Protein AF-A0A528C4L9-F1 (afdb_monomer)

Foldseek 3Di:
DDDDPDDPDDDDDDDDDDPVLVVQVDEAQFEEEEELDDPSRVCSVVVYNYVYYYYHNHLVVLQPDQAAGLEYEHDDPDPVSCVPRVVSVVNNYDPNHYYHD

pLDDT: mean 75.8, std 16.6, range [36.12, 91.44]

Secondary structure (DSSP, 8-state):
------------S---SS-HHHHHT--TT-EEEEES--GGGGGGTSSS--SEEEEESSGGGGTT----EEEEEE--S-HHHHHHHHHHHHHHEEEEEEEE-

Nearest PDB structures (foldseek):
  4kri-assembly3_C  TM=7.322E-01  e=9.897E-02  Haemonchus contortus
  4krh-assembly2_B  TM=7.706E-01  e=2.312E-01  Haemonchus contortus
  4kri-assembly1_A  TM=7.775E-01  e=5.058E-01  Haemonchus contortus
  4kri-assembly2_B  TM=7.775E-01  e=9.100E-01  Haemonchus contortus
  8eyz-assembly12_L  TM=6.052E-01  e=6.567E-01  Escherichia coli

Radius of gyration: 15.66 Å; Cα contacts (8 Å, |Δi|>4): 144; chains: 1; bounding box: 53×26×38 Å

Mean predicted aligned error: 10.39 Å

Sequence (101 aa):
MFTRRNRVASTTAGYSGTPLPAKLGFKDGMTAAFIALPAELDDLADAVNFAQFDRLAEWSAISGIRQKYDAVHAFTRQRAEIEDRLAGIEMAVKRDGMVWV

Structure (mmCIF, N/CA/C/O backbone):
data_AF-A0A528C4L9-F1
#
_entry.id   AF-A0A528C4L9-F1
#
loop_
_atom_site.group_PDB
_atom_site.id
_atom_site.type_symbol
_atom_site.label_atom_id
_atom_site.label_alt_id
_atom_site.label_comp_id
_atom_site.label_asym_id
_atom_site.label_entity_id
_atom_site.label_seq_id
_atom_site.pdbx_PDB_ins_code
_atom_site.Cartn_x
_atom_site.Cartn_y
_atom_site.Cartn_z
_atom_site.occupancy
_atom_site.B_iso_or_equiv
_atom_site.auth_seq_id
_atom_site.auth_comp_id
_atom_site.auth_asym_id
_atom_site.auth_atom_id
_atom_site.pdbx_PDB_model_num
ATOM 1 N N . MET A 1 1 ? 37.763 -6.443 -23.901 1.00 42.94 1 MET A N 1
ATOM 2 C CA . MET A 1 1 ? 37.112 -5.121 -24.018 1.00 42.94 1 MET A CA 1
ATOM 3 C C . MET A 1 1 ? 35.703 -5.269 -23.446 1.00 42.94 1 MET A C 1
ATOM 5 O O . MET A 1 1 ? 34.814 -5.713 -24.153 1.00 42.94 1 MET A O 1
ATOM 9 N N . PHE A 1 2 ? 35.530 -5.080 -22.132 1.00 40.69 2 PHE A N 1
ATOM 10 C CA . PHE A 1 2 ? 34.248 -5.316 -21.450 1.00 40.69 2 PHE A CA 1
ATOM 11 C C . PHE A 1 2 ? 33.507 -3.990 -21.274 1.00 40.69 2 PHE A C 1
ATOM 13 O O . PHE A 1 2 ? 33.964 -3.103 -20.554 1.00 40.69 2 PHE A O 1
ATOM 20 N N . THR A 1 3 ? 32.376 -3.849 -21.961 1.00 43.44 3 THR A N 1
ATOM 21 C CA . THR A 1 3 ? 31.526 -2.656 -21.933 1.00 43.44 3 THR A CA 1
ATOM 22 C C . THR A 1 3 ? 30.831 -2.548 -20.578 1.00 43.44 3 THR A C 1
ATOM 24 O O . THR A 1 3 ? 29.910 -3.301 -20.263 1.00 43.44 3 THR A O 1
ATOM 27 N N . ARG A 1 4 ? 31.290 -1.604 -19.753 1.00 42.09 4 ARG A N 1
ATOM 28 C CA . ARG A 1 4 ? 30.677 -1.248 -18.471 1.00 42.09 4 ARG A CA 1
ATOM 29 C C . ARG A 1 4 ? 29.324 -0.591 -18.763 1.00 42.09 4 ARG A C 1
ATOM 31 O O . ARG A 1 4 ? 29.279 0.527 -19.267 1.00 42.09 4 ARG A O 1
ATOM 38 N N . ARG A 1 5 ? 28.219 -1.291 -18.486 1.00 49.47 5 ARG A N 1
ATOM 39 C CA . ARG A 1 5 ? 26.868 -0.710 -18.537 1.00 49.47 5 ARG A CA 1
ATOM 40 C C . ARG A 1 5 ? 26.785 0.404 -17.490 1.00 49.47 5 ARG A C 1
ATOM 42 O O . ARG A 1 5 ? 26.783 0.135 -16.292 1.00 49.47 5 ARG A O 1
ATOM 49 N N . ASN A 1 6 ? 26.774 1.648 -17.956 1.00 44.16 6 ASN A N 1
ATOM 50 C CA . ASN A 1 6 ? 26.569 2.831 -17.134 1.00 44.16 6 ASN A CA 1
ATOM 51 C C . ASN A 1 6 ? 25.085 2.903 -16.748 1.00 44.16 6 ASN A C 1
ATOM 53 O O . ASN A 1 6 ? 24.242 3.200 -17.591 1.00 44.16 6 ASN A O 1
ATOM 57 N N . ARG A 1 7 ? 24.757 2.572 -15.496 1.00 47.34 7 ARG A N 1
ATOM 58 C CA . ARG A 1 7 ? 23.412 2.758 -14.944 1.00 47.34 7 ARG A CA 1
ATOM 59 C C . ARG A 1 7 ? 23.324 4.208 -14.471 1.00 47.34 7 ARG A C 1
ATOM 61 O O . ARG A 1 7 ? 23.942 4.558 -13.470 1.00 47.34 7 ARG A O 1
ATOM 68 N N . VAL A 1 8 ? 22.605 5.048 -15.209 1.00 44.62 8 VAL A N 1
ATOM 69 C CA . VAL A 1 8 ? 22.217 6.379 -14.731 1.00 44.62 8 VAL A CA 1
ATOM 70 C C . VAL A 1 8 ? 21.276 6.193 -13.541 1.00 44.62 8 VAL A C 1
ATOM 72 O O . VAL A 1 8 ? 20.215 5.588 -13.666 1.00 44.62 8 VAL A O 1
ATOM 75 N N . ALA A 1 9 ? 21.729 6.615 -12.361 1.00 45.59 9 ALA A N 1
ATOM 76 C CA . ALA A 1 9 ? 20.939 6.617 -11.141 1.00 45.59 9 ALA A CA 1
ATOM 77 C C . ALA A 1 9 ? 20.113 7.907 -11.107 1.00 45.59 9 ALA A C 1
ATOM 79 O O . ALA A 1 9 ? 20.673 8.995 -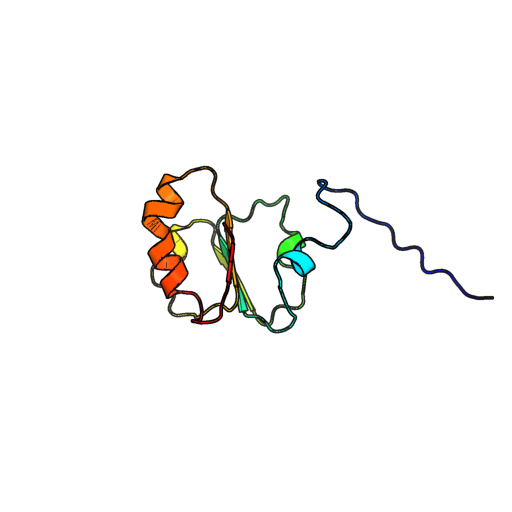10.982 1.00 45.59 9 ALA A O 1
ATOM 80 N N . SER A 1 10 ? 18.796 7.775 -11.247 1.00 44.06 10 SER A N 1
ATOM 81 C CA . SER A 1 10 ? 17.841 8.866 -11.073 1.00 44.06 10 SER A CA 1
ATOM 82 C C . SER A 1 10 ? 17.849 9.312 -9.611 1.00 44.06 10 SER A C 1
ATOM 84 O O . SER A 1 10 ? 17.575 8.532 -8.699 1.00 44.06 10 SER A O 1
ATOM 86 N N . THR A 1 11 ? 18.230 10.562 -9.386 1.00 48.00 11 THR A N 1
ATOM 87 C CA . THR A 1 11 ? 18.289 11.212 -8.078 1.00 48.00 11 THR A CA 1
ATOM 88 C C . THR A 1 11 ? 16.919 11.781 -7.710 1.00 48.00 11 THR A C 1
ATOM 90 O O . THR A 1 11 ? 16.648 12.937 -8.025 1.00 48.00 11 THR A O 1
ATOM 93 N N . THR A 1 12 ? 16.083 11.010 -7.010 1.00 40.00 12 THR A N 1
ATOM 94 C CA . THR A 1 12 ? 14.855 11.534 -6.386 1.00 40.00 12 THR A CA 1
ATOM 95 C C . THR A 1 12 ? 14.702 10.973 -4.972 1.00 40.00 12 THR A C 1
ATOM 97 O O . THR A 1 12 ? 14.695 9.764 -4.782 1.00 40.00 12 THR A O 1
ATOM 100 N N . ALA A 1 13 ? 14.630 11.899 -4.007 1.00 36.12 13 ALA A N 1
ATOM 101 C CA . ALA A 1 13 ? 14.342 11.747 -2.576 1.00 36.12 13 ALA A CA 1
ATOM 102 C C . ALA A 1 13 ? 15.157 10.683 -1.806 1.00 36.12 13 ALA A C 1
ATOM 104 O O . ALA A 1 13 ? 14.944 9.477 -1.883 1.00 36.12 13 ALA A O 1
ATOM 105 N N . GLY A 1 14 ? 16.112 11.152 -1.001 1.00 40.84 14 GLY A N 1
ATOM 106 C CA . GLY A 1 14 ? 17.020 10.292 -0.253 1.00 40.84 14 GLY A CA 1
ATOM 107 C C . GLY A 1 14 ? 16.334 9.432 0.804 1.00 40.84 14 GLY A C 1
ATOM 108 O O . GLY A 1 14 ? 15.870 9.964 1.797 1.00 40.84 14 GLY A O 1
ATOM 109 N N . TYR A 1 15 ? 16.418 8.109 0.657 1.00 42.00 15 TYR A N 1
ATOM 110 C CA . TYR A 1 15 ? 16.594 7.175 1.772 1.00 42.00 15 TYR A CA 1
ATOM 111 C C . TYR A 1 15 ? 17.414 5.958 1.318 1.00 42.00 15 TYR A C 1
ATOM 113 O O . TYR A 1 15 ? 16.893 4.964 0.829 1.00 42.00 15 TYR A O 1
ATOM 121 N N . SER A 1 16 ? 18.730 6.038 1.556 1.00 43.03 16 SER A N 1
ATOM 122 C CA . SER A 1 16 ? 19.661 4.910 1.728 1.00 43.03 16 SER A CA 1
ATOM 123 C C . SER A 1 16 ? 19.642 3.834 0.623 1.00 43.03 16 SER A C 1
ATOM 125 O O . SER A 1 16 ? 18.892 2.879 0.724 1.00 43.03 16 SER A O 1
ATOM 127 N N . GLY A 1 17 ? 20.527 3.959 -0.376 1.00 46.16 17 GLY A N 1
ATOM 128 C CA . GLY A 1 17 ? 21.341 2.912 -1.047 1.00 46.16 17 GLY A CA 1
ATOM 129 C C . GLY A 1 17 ? 20.757 1.582 -1.575 1.00 46.16 17 GLY A C 1
ATOM 130 O O . GLY A 1 17 ? 21.423 0.913 -2.359 1.00 46.16 17 GLY A O 1
ATOM 131 N N . THR A 1 18 ? 19.556 1.176 -1.195 1.00 48.56 18 THR A N 1
ATOM 132 C CA . THR A 1 18 ? 18.825 -0.013 -1.641 1.00 48.56 18 THR A CA 1
ATOM 133 C C . THR A 1 1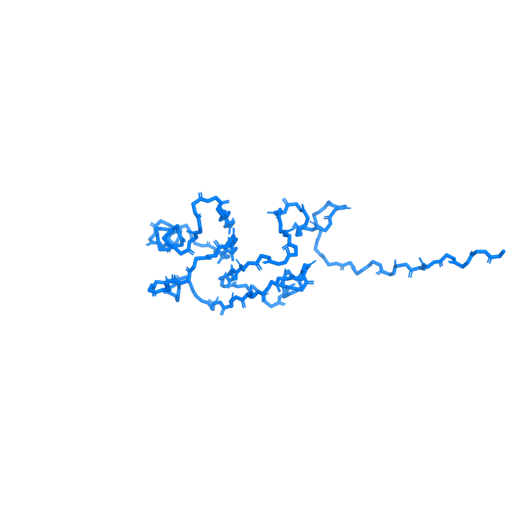8 ? 17.484 0.496 -2.155 1.00 48.56 18 THR A C 1
ATOM 135 O O . THR A 1 18 ? 16.892 1.330 -1.466 1.00 48.56 18 THR A O 1
ATOM 138 N N . PRO A 1 19 ? 16.993 0.048 -3.328 1.00 58.59 19 PRO A N 1
ATOM 139 C CA . PRO A 1 19 ? 15.691 0.481 -3.821 1.00 58.59 19 PRO A CA 1
ATOM 140 C C . PRO A 1 19 ? 14.658 0.276 -2.710 1.00 58.59 19 PRO A C 1
ATOM 142 O O . PRO A 1 19 ? 14.543 -0.835 -2.193 1.00 58.59 19 PRO A O 1
ATOM 145 N N . LEU A 1 20 ? 13.946 1.339 -2.323 1.00 58.03 20 LEU A N 1
ATOM 146 C CA . LEU A 1 20 ? 12.900 1.328 -1.290 1.00 58.03 20 LEU A CA 1
ATOM 147 C C . LEU A 1 20 ? 11.972 0.090 -1.361 1.00 58.03 20 LEU A C 1
ATOM 149 O O . LEU A 1 20 ? 11.716 -0.513 -0.321 1.00 58.03 20 LEU A O 1
ATOM 153 N N . PRO A 1 21 ? 11.576 -0.398 -2.551 1.00 55.72 21 PRO A N 1
ATOM 154 C CA . PRO A 1 21 ? 10.749 -1.600 -2.685 1.00 55.72 21 PRO A CA 1
ATOM 155 C C . PRO A 1 21 ? 11.390 -2.888 -2.162 1.00 55.72 21 PRO A C 1
ATOM 157 O O . PRO A 1 21 ? 10.716 -3.729 -1.570 1.00 55.72 21 PRO A O 1
ATOM 160 N N . ALA A 1 22 ? 12.711 -3.023 -2.317 1.00 55.53 22 ALA A N 1
ATOM 161 C CA . ALA A 1 22 ? 13.461 -4.159 -1.787 1.00 55.53 22 ALA A CA 1
ATOM 162 C C . ALA A 1 22 ? 13.532 -4.130 -0.250 1.00 55.53 22 ALA A C 1
ATOM 164 O O . ALA A 1 22 ? 13.699 -5.173 0.376 1.00 55.53 22 ALA A O 1
ATOM 165 N N . LYS A 1 23 ? 13.380 -2.948 0.366 1.00 63.19 23 LYS A N 1
ATOM 166 C CA . LYS A 1 23 ? 13.294 -2.790 1.827 1.00 63.19 23 LYS A CA 1
ATOM 167 C C . LYS A 1 23 ? 11.889 -3.032 2.362 1.00 63.19 23 LYS A C 1
ATOM 169 O O . LYS A 1 23 ? 11.751 -3.534 3.470 1.00 63.19 23 LYS A O 1
ATOM 174 N N . LEU A 1 24 ? 10.874 -2.701 1.566 1.00 68.69 24 LEU A N 1
ATOM 175 C CA . LEU A 1 24 ? 9.468 -2.956 1.880 1.00 68.69 24 LEU A CA 1
ATOM 176 C C . LEU A 1 24 ? 9.116 -4.449 1.797 1.00 68.69 24 LEU A C 1
ATOM 178 O O . LEU A 1 24 ? 8.068 -4.857 2.283 1.00 68.69 24 LEU A O 1
ATOM 182 N N . GLY A 1 25 ? 9.998 -5.274 1.220 1.00 71.50 25 GLY A N 1
ATOM 183 C CA . GLY A 1 25 ? 9.793 -6.716 1.092 1.00 71.50 25 GLY A CA 1
ATOM 184 C C . GLY A 1 25 ? 8.895 -7.105 -0.082 1.00 71.50 25 GLY A C 1
ATOM 185 O O . GLY A 1 25 ? 8.432 -8.247 -0.126 1.00 71.50 25 GLY A O 1
ATOM 186 N N . PHE A 1 26 ? 8.668 -6.188 -1.031 1.00 81.00 26 PHE A N 1
ATOM 187 C CA . PHE A 1 26 ? 7.919 -6.480 -2.249 1.00 81.00 26 PHE A CA 1
ATOM 188 C C . PHE A 1 26 ? 8.663 -7.504 -3.107 1.00 81.00 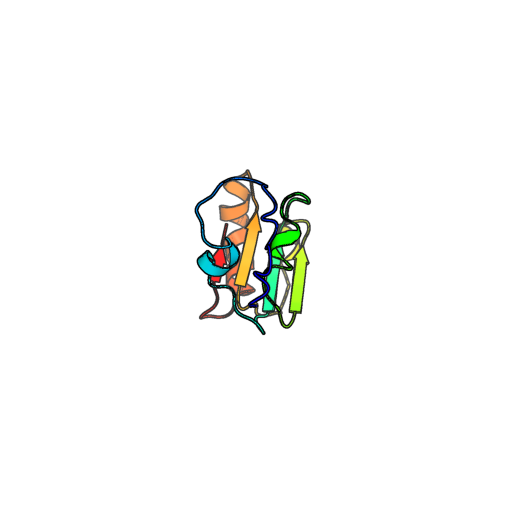26 PHE A C 1
ATOM 190 O O . PHE A 1 26 ? 9.890 -7.474 -3.232 1.00 81.00 26 PHE A O 1
ATOM 197 N N . LYS A 1 27 ? 7.902 -8.428 -3.690 1.00 81.69 27 LYS A N 1
ATOM 198 C CA . LYS A 1 27 ? 8.403 -9.499 -4.550 1.00 81.69 27 LYS A CA 1
ATOM 199 C C . LYS A 1 27 ? 7.596 -9.536 -5.835 1.00 81.69 27 LYS A C 1
ATOM 201 O O . LYS A 1 27 ? 6.412 -9.198 -5.847 1.00 81.69 27 LYS A O 1
ATOM 206 N N . ASP A 1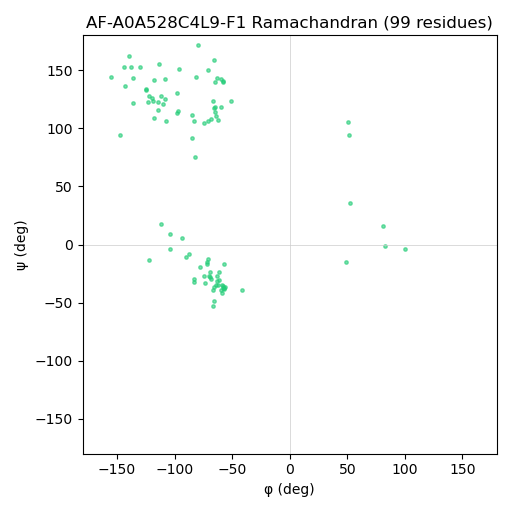 28 ? 8.236 -10.016 -6.890 1.00 82.50 28 ASP A N 1
ATOM 207 C CA . ASP A 1 28 ? 7.559 -10.289 -8.150 1.00 82.50 28 ASP A CA 1
ATOM 208 C C . ASP A 1 28 ? 6.407 -11.284 -7.932 1.00 82.50 28 ASP A C 1
ATOM 210 O O . ASP A 1 28 ? 6.514 -12.231 -7.148 1.00 82.50 28 ASP A O 1
ATOM 214 N N . GLY A 1 29 ? 5.290 -11.055 -8.619 1.00 85.25 29 GLY A N 1
ATOM 215 C CA . GLY A 1 29 ? 4.087 -11.878 -8.536 1.00 85.25 29 GLY A CA 1
ATOM 216 C C . GLY A 1 29 ? 3.160 -11.573 -7.353 1.00 85.25 29 GLY A C 1
ATOM 217 O O . GLY A 1 29 ? 2.110 -12.200 -7.246 1.00 85.25 29 GLY A O 1
ATOM 218 N N . MET A 1 30 ? 3.500 -10.619 -6.480 1.00 89.00 30 MET A N 1
ATOM 219 C CA . MET A 1 30 ? 2.607 -10.191 -5.397 1.00 89.00 30 MET A CA 1
ATOM 220 C C . MET A 1 30 ? 1.403 -9.404 -5.922 1.00 89.00 30 MET A C 1
ATOM 222 O O . MET A 1 30 ? 1.503 -8.698 -6.929 1.00 89.00 30 MET A O 1
ATOM 226 N N . THR A 1 31 ? 0.282 -9.491 -5.205 1.00 91.44 31 THR A N 1
ATOM 227 C CA . THR A 1 31 ? -0.867 -8.603 -5.393 1.00 91.44 31 THR A CA 1
ATOM 228 C C . THR A 1 31 ? -0.816 -7.470 -4.373 1.00 91.44 31 THR A C 1
ATOM 230 O O . THR A 1 31 ? -0.931 -7.727 -3.174 1.00 91.44 31 THR A O 1
ATOM 233 N N . ALA A 1 32 ? -0.640 -6.228 -4.825 1.00 90.56 32 ALA A N 1
ATOM 234 C CA . ALA A 1 32 ? -0.474 -5.070 -3.943 1.00 90.56 32 ALA A CA 1
ATOM 235 C C . ALA A 1 32 ? -1.644 -4.074 -4.017 1.00 90.56 32 ALA A C 1
ATOM 237 O O . ALA A 1 32 ? -2.325 -3.991 -5.033 1.00 90.56 32 ALA A O 1
ATOM 238 N N . ALA A 1 33 ? -1.869 -3.286 -2.966 1.00 91.25 33 ALA A N 1
ATOM 239 C CA . ALA A 1 33 ? -2.730 -2.105 -3.041 1.00 91.25 33 ALA A CA 1
ATOM 240 C C . ALA A 1 33 ? -1.981 -0.862 -2.573 1.00 91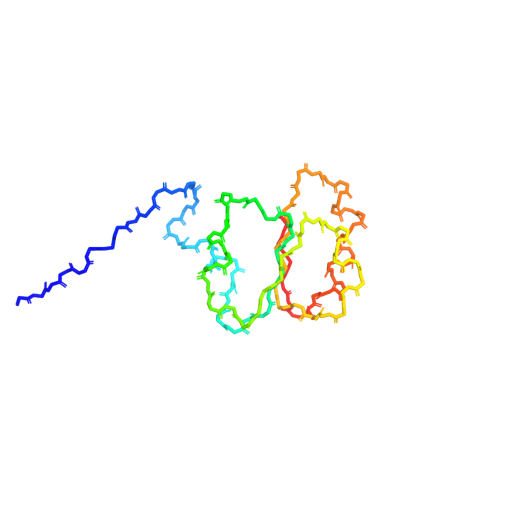.25 33 ALA A C 1
ATOM 242 O O . ALA A 1 33 ? -1.362 -0.869 -1.509 1.00 91.25 33 ALA A O 1
ATOM 243 N N . PHE A 1 34 ? -2.074 0.213 -3.346 1.00 91.00 34 PHE A N 1
ATOM 244 C CA . PHE A 1 34 ? -1.531 1.518 -3.000 1.00 91.00 34 PHE A CA 1
ATOM 245 C C . PHE A 1 34 ? -2.680 2.479 -2.711 1.00 91.00 34 PHE A C 1
ATOM 247 O O . PHE A 1 34 ? -3.528 2.698 -3.575 1.00 91.00 34 PHE A O 1
ATOM 254 N N . ILE A 1 35 ? -2.717 3.047 -1.508 1.00 90.62 35 ILE A N 1
ATOM 255 C CA . ILE A 1 35 ? -3.788 3.951 -1.073 1.00 90.62 35 ILE A CA 1
ATOM 256 C C . ILE A 1 35 ? -3.231 5.361 -0.920 1.00 90.62 35 ILE A C 1
ATOM 258 O O . ILE A 1 35 ? -2.238 5.551 -0.224 1.00 90.62 35 ILE A O 1
ATOM 262 N N . ALA A 1 36 ? -3.882 6.336 -1.552 1.00 88.81 36 ALA A N 1
ATOM 263 C CA . ALA A 1 36 ? -3.491 7.743 -1.573 1.00 88.81 36 ALA A CA 1
ATOM 264 C C . ALA A 1 36 ? -2.025 7.958 -2.005 1.00 88.81 36 ALA A C 1
ATOM 266 O O . ALA A 1 36 ? -1.344 8.845 -1.492 1.00 88.81 36 ALA A O 1
ATOM 267 N N . LEU A 1 37 ? -1.538 7.136 -2.949 1.00 85.44 37 LEU A N 1
ATOM 268 C CA . LEU A 1 37 ? -0.175 7.223 -3.474 1.00 85.44 37 LEU A CA 1
ATOM 269 C C . LEU A 1 37 ? 0.056 8.603 -4.117 1.00 85.44 37 LEU A C 1
ATOM 271 O O . LEU A 1 37 ? -0.630 8.934 -5.089 1.00 85.44 37 LEU A O 1
ATOM 275 N N . PRO A 1 38 ? 1.010 9.404 -3.610 1.00 81.19 38 PRO A N 1
ATOM 276 C CA . PRO A 1 38 ? 1.373 10.669 -4.234 1.00 81.19 38 PRO A CA 1
ATOM 277 C C . PRO A 1 38 ? 1.954 10.435 -5.632 1.00 81.19 38 PRO A C 1
ATOM 279 O O . PRO A 1 38 ? 2.698 9.478 -5.841 1.00 81.19 38 PRO A O 1
ATOM 282 N N . ALA A 1 39 ? 1.659 11.326 -6.580 1.00 79.06 39 ALA A N 1
ATOM 283 C CA . ALA A 1 39 ? 2.151 11.209 -7.955 1.00 79.06 39 ALA A CA 1
ATOM 284 C C . ALA A 1 39 ? 3.689 11.245 -8.039 1.00 79.06 39 ALA A C 1
ATOM 286 O O . ALA A 1 39 ? 4.277 10.708 -8.970 1.00 79.06 39 ALA A O 1
ATOM 287 N N . GLU A 1 40 ? 4.360 11.838 -7.052 1.00 76.50 40 GLU A N 1
ATOM 288 C CA . GLU A 1 40 ? 5.823 11.872 -6.970 1.00 76.50 40 GLU A CA 1
ATOM 289 C C . GLU A 1 40 ? 6.439 10.510 -6.607 1.00 76.50 40 GLU A C 1
ATOM 291 O O . GLU A 1 40 ? 7.647 10.325 -6.745 1.00 76.50 40 GLU A O 1
ATOM 296 N N . LEU A 1 41 ? 5.625 9.571 -6.119 1.00 76.19 41 LEU A N 1
ATOM 297 C CA . LEU A 1 41 ? 6.021 8.225 -5.702 1.00 76.19 41 LEU A CA 1
ATOM 298 C C . LEU A 1 41 ? 5.460 7.143 -6.629 1.00 76.19 41 LEU A C 1
ATOM 300 O O . LEU A 1 41 ? 5.435 5.969 -6.264 1.00 76.19 41 LEU A O 1
ATOM 304 N N . ASP A 1 42 ? 5.027 7.530 -7.827 1.00 79.19 42 ASP A N 1
ATOM 305 C CA . ASP A 1 42 ? 4.416 6.631 -8.803 1.00 79.19 42 ASP A CA 1
ATOM 306 C C . ASP A 1 42 ? 5.315 5.427 -9.152 1.00 79.19 42 ASP A C 1
ATOM 308 O O . ASP A 1 42 ? 4.863 4.281 -9.218 1.00 79.19 42 ASP A O 1
ATOM 312 N N . ASP A 1 43 ? 6.626 5.676 -9.204 1.00 77.50 43 ASP A N 1
ATOM 313 C CA . ASP A 1 43 ? 7.678 4.684 -9.443 1.00 77.50 43 ASP A CA 1
ATOM 314 C C . ASP A 1 43 ? 7.682 3.516 -8.427 1.00 77.50 43 ASP A C 1
ATOM 316 O O . ASP A 1 43 ? 8.295 2.477 -8.686 1.00 77.50 43 ASP A O 1
ATOM 320 N N . LEU A 1 44 ? 7.014 3.634 -7.265 1.00 74.94 44 LEU A N 1
ATOM 321 C CA . LEU A 1 44 ? 6.863 2.511 -6.325 1.00 74.94 44 LEU A CA 1
ATOM 322 C C . LEU A 1 44 ? 5.971 1.393 -6.867 1.00 74.94 44 LEU A C 1
ATOM 324 O O . LEU A 1 44 ? 6.160 0.240 -6.480 1.00 74.94 44 LEU A O 1
ATOM 328 N N . ALA A 1 45 ? 4.997 1.707 -7.715 1.00 77.19 45 ALA A N 1
ATOM 329 C CA . ALA A 1 45 ? 4.152 0.682 -8.318 1.00 77.19 45 ALA A CA 1
ATOM 330 C C . ALA A 1 45 ? 4.902 -0.098 -9.410 1.00 77.19 45 ALA A C 1
ATOM 332 O O . ALA A 1 45 ? 4.625 -1.274 -9.611 1.00 77.19 45 ALA A O 1
ATOM 333 N N . ASP A 1 46 ? 5.899 0.526 -10.041 1.00 75.25 46 ASP A N 1
ATOM 334 C CA . ASP A 1 46 ? 6.749 -0.085 -11.076 1.00 75.25 46 ASP A CA 1
ATOM 335 C C . ASP A 1 46 ? 8.045 -0.689 -10.510 1.00 75.25 46 ASP A C 1
ATOM 337 O O . ASP A 1 46 ? 8.934 -1.157 -11.223 1.00 75.25 46 ASP A O 1
ATOM 341 N N . ALA A 1 47 ? 8.153 -0.684 -9.188 1.00 74.00 47 ALA A N 1
ATOM 342 C CA . ALA A 1 47 ? 9.287 -1.166 -8.431 1.00 74.00 47 ALA A CA 1
ATOM 343 C C . ALA A 1 47 ? 9.661 -2.636 -8.653 1.00 74.00 47 ALA A C 1
ATOM 345 O O . ALA A 1 47 ? 10.841 -2.998 -8.632 1.00 74.00 47 ALA A O 1
ATOM 346 N N . VAL A 1 48 ? 8.636 -3.480 -8.730 1.00 80.19 48 VAL A N 1
ATOM 347 C CA . VAL A 1 48 ? 8.711 -4.933 -8.872 1.00 80.19 48 VAL A CA 1
ATOM 348 C C . VAL A 1 48 ? 7.634 -5.360 -9.856 1.00 80.19 48 VAL A C 1
ATOM 350 O O . VAL A 1 48 ? 6.677 -4.625 -10.103 1.00 80.19 48 VAL A O 1
ATOM 353 N N . ASN A 1 49 ? 7.755 -6.563 -10.402 1.00 81.44 49 ASN A N 1
ATOM 354 C CA . ASN A 1 49 ? 6.758 -7.079 -11.326 1.00 81.44 49 ASN A CA 1
ATOM 355 C C . ASN A 1 49 ? 5.571 -7.665 -10.548 1.00 81.44 49 ASN A C 1
ATOM 357 O O . ASN A 1 49 ? 5.465 -8.884 -10.385 1.00 81.44 49 ASN A O 1
ATOM 361 N N . PHE A 1 50 ? 4.712 -6.804 -10.000 1.00 84.50 50 PHE A N 1
ATOM 362 C CA . PHE A 1 50 ? 3.485 -7.232 -9.327 1.00 84.50 50 PHE A CA 1
ATOM 363 C C . PHE A 1 50 ? 2.605 -8.042 -10.287 1.00 84.50 50 PHE A C 1
ATOM 365 O O . PHE A 1 50 ? 2.452 -7.686 -11.453 1.00 84.50 50 PHE A O 1
ATOM 372 N N . ALA A 1 51 ? 1.983 -9.116 -9.793 1.00 87.12 51 ALA A N 1
ATOM 373 C CA . ALA A 1 51 ? 0.991 -9.845 -10.591 1.00 87.12 51 ALA A CA 1
ATOM 374 C C . ALA A 1 51 ? -0.247 -8.978 -10.850 1.00 87.12 51 ALA A C 1
ATOM 376 O O . ALA A 1 51 ? -0.855 -9.042 -11.915 1.00 87.12 51 ALA A O 1
ATOM 377 N N . GLN A 1 52 ? -0.612 -8.178 -9.850 1.00 88.00 52 GLN A N 1
ATOM 378 C CA . GLN A 1 52 ? -1.677 -7.191 -9.916 1.00 88.00 52 GLN A CA 1
ATOM 379 C C . GLN A 1 52 ? -1.391 -6.120 -8.868 1.00 88.00 52 GLN A C 1
ATOM 381 O O . GLN A 1 52 ? -0.921 -6.431 -7.773 1.00 88.00 52 GLN A O 1
ATOM 386 N N . PHE A 1 53 ? -1.709 -4.867 -9.164 1.00 88.81 53 PHE A N 1
ATOM 387 C CA . PHE A 1 53 ? -1.802 -3.857 -8.126 1.00 88.81 53 PHE A CA 1
ATOM 388 C C . PHE A 1 53 ? -3.035 -2.989 -8.332 1.00 88.81 53 PHE A C 1
ATOM 390 O O . PHE A 1 53 ? -3.381 -2.660 -9.465 1.00 88.81 53 PHE A O 1
ATOM 397 N N . ASP A 1 54 ? -3.659 -2.594 -7.228 1.00 90.06 54 ASP A N 1
ATOM 398 C CA . ASP A 1 54 ? -4.778 -1.660 -7.241 1.00 90.06 54 ASP A CA 1
ATOM 399 C C . ASP A 1 54 ? -4.335 -0.311 -6.679 1.00 90.06 54 ASP A C 1
ATOM 401 O O . ASP A 1 54 ? -3.551 -0.230 -5.729 1.00 90.06 54 ASP A O 1
ATOM 405 N N . ARG A 1 55 ? -4.845 0.766 -7.275 1.00 88.31 55 ARG A N 1
ATOM 406 C CA . ARG A 1 55 ? -4.586 2.135 -6.829 1.00 88.31 55 ARG A CA 1
ATOM 407 C C . ARG A 1 55 ? -5.873 2.756 -6.340 1.00 88.31 55 ARG A C 1
ATOM 409 O O . ARG A 1 55 ? -6.814 2.953 -7.105 1.00 88.31 55 ARG A O 1
ATOM 416 N N . LEU A 1 56 ? -5.891 3.067 -5.059 1.00 89.12 56 LEU A N 1
ATOM 417 C CA . LEU A 1 56 ? -7.016 3.671 -4.377 1.00 89.12 56 LEU A CA 1
ATOM 418 C C . LEU A 1 56 ? -6.648 5.117 -4.072 1.00 89.12 56 LEU A C 1
ATOM 420 O O . LEU A 1 56 ? -5.617 5.380 -3.465 1.00 89.12 56 LEU A O 1
ATOM 424 N N . ALA A 1 57 ? -7.476 6.069 -4.495 1.00 86.25 57 ALA A N 1
ATOM 425 C CA . ALA A 1 57 ? -7.221 7.481 -4.211 1.00 86.25 57 ALA A CA 1
ATOM 426 C C . ALA A 1 57 ? -7.386 7.808 -2.715 1.00 86.25 57 ALA A C 1
ATOM 428 O O . ALA A 1 57 ? -6.727 8.706 -2.203 1.00 86.25 57 ALA A O 1
ATOM 429 N N . GLU A 1 58 ? -8.237 7.056 -2.012 1.00 85.62 58 GLU A N 1
ATOM 430 C CA . GLU A 1 58 ? -8.627 7.323 -0.630 1.00 85.62 58 GLU A CA 1
ATOM 431 C C . GLU A 1 58 ? -8.679 6.042 0.210 1.00 85.62 58 GLU A C 1
ATOM 433 O O . GLU A 1 58 ? -8.997 4.961 -0.289 1.00 85.62 58 GLU A O 1
ATOM 438 N N . TRP A 1 59 ? -8.466 6.184 1.520 1.00 86.25 59 TRP A N 1
ATOM 439 C CA . TRP A 1 59 ? -8.576 5.097 2.502 1.00 86.25 59 TRP A CA 1
ATOM 440 C C . TRP A 1 59 ? -9.981 4.513 2.610 1.00 86.25 59 TRP A C 1
ATOM 442 O O . TRP A 1 59 ? -10.150 3.346 2.947 1.00 86.25 59 TRP A O 1
ATOM 452 N N . SER A 1 60 ? -11.006 5.300 2.296 1.00 84.50 60 SER A N 1
ATOM 453 C CA . SER A 1 60 ? -12.396 4.847 2.243 1.00 84.50 60 SER A CA 1
ATOM 454 C C . SER A 1 60 ? -12.615 3.771 1.170 1.00 84.50 60 SER A C 1
ATOM 456 O O . SER A 1 60 ? -13.427 2.870 1.373 1.00 84.50 60 SER A O 1
ATOM 458 N N . ALA A 1 61 ? -11.862 3.817 0.066 1.00 86.00 61 ALA A N 1
ATOM 459 C CA . ALA A 1 61 ? -12.067 2.955 -1.094 1.00 86.00 61 ALA A CA 1
ATOM 460 C C . ALA A 1 61 ? -11.664 1.492 -0.856 1.00 86.00 61 ALA A C 1
ATOM 462 O O . ALA A 1 61 ? -12.107 0.618 -1.597 1.00 86.00 61 ALA A O 1
ATOM 463 N N . ILE A 1 62 ? -10.874 1.201 0.187 1.00 83.19 62 ILE A N 1
ATOM 464 C CA . ILE A 1 62 ? -10.564 -0.189 0.558 1.00 83.19 62 ILE A CA 1
ATOM 465 C C . ILE A 1 62 ? -11.718 -0.861 1.312 1.00 83.19 62 ILE A C 1
ATOM 467 O O . ILE A 1 62 ? -11.817 -2.088 1.353 1.00 83.19 62 ILE A O 1
ATOM 471 N N . SER A 1 63 ? -12.633 -0.065 1.876 1.00 76.31 63 SER A N 1
ATOM 472 C CA . SER A 1 63 ? -13.812 -0.563 2.575 1.00 76.31 63 SER A CA 1
ATOM 473 C C . SER A 1 63 ? -14.730 -1.304 1.601 1.00 76.31 63 SER A C 1
ATOM 475 O O . SER A 1 63 ? -15.357 -0.702 0.734 1.00 76.31 63 SER A O 1
ATOM 477 N N . GLY A 1 64 ? -14.828 -2.626 1.757 1.00 73.00 64 GLY A N 1
ATOM 478 C CA . GLY A 1 64 ? -15.667 -3.486 0.914 1.00 73.00 64 GLY A CA 1
ATOM 479 C C . GLY A 1 64 ? -14.915 -4.235 -0.186 1.00 73.00 64 GLY A C 1
ATOM 480 O O . GLY A 1 64 ? -15.513 -5.091 -0.845 1.00 73.00 64 GLY A O 1
ATOM 481 N N . ILE A 1 65 ? -13.611 -3.998 -0.346 1.00 81.56 65 ILE A N 1
ATOM 482 C CA . ILE A 1 65 ? -12.778 -4.835 -1.204 1.00 81.56 65 ILE A CA 1
ATOM 483 C C . ILE A 1 65 ? -12.686 -6.237 -0.591 1.00 81.56 65 ILE A C 1
ATOM 485 O O . ILE A 1 65 ? -12.287 -6.421 0.556 1.00 81.56 65 ILE A O 1
ATOM 489 N N . ARG A 1 66 ?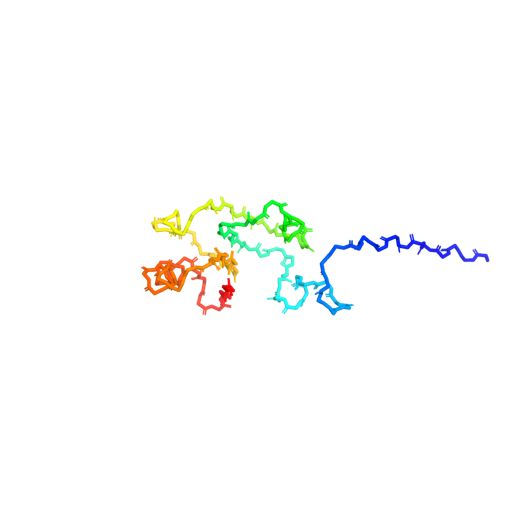 -13.082 -7.248 -1.373 1.00 76.06 66 ARG A N 1
ATOM 490 C CA . ARG A 1 66 ? -12.961 -8.670 -0.997 1.00 76.06 66 ARG A CA 1
ATOM 491 C C . ARG A 1 66 ? -11.644 -9.298 -1.441 1.00 76.06 66 ARG A C 1
ATOM 493 O O . ARG A 1 66 ? -11.348 -10.424 -1.042 1.00 76.06 66 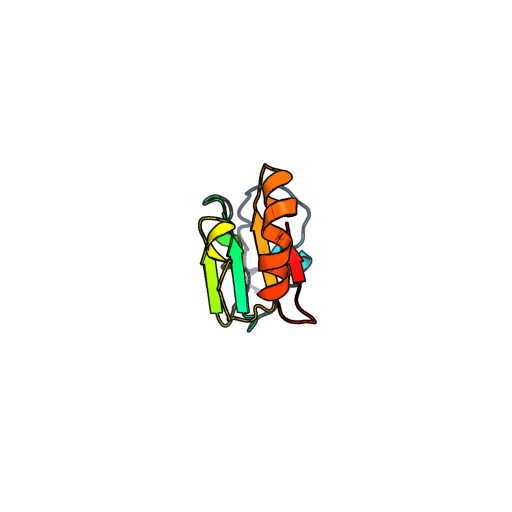ARG A O 1
ATOM 500 N N . GLN A 1 67 ? -10.887 -8.590 -2.277 1.00 82.19 67 GLN A N 1
ATOM 501 C CA . GLN A 1 67 ? -9.552 -8.995 -2.688 1.00 82.19 67 GLN A CA 1
ATOM 502 C C . GLN A 1 67 ? -8.659 -9.122 -1.452 1.00 82.19 67 GLN A C 1
ATOM 504 O O . GLN A 1 67 ? -8.780 -8.350 -0.503 1.00 82.19 67 GLN A O 1
ATOM 509 N N . LYS A 1 68 ? -7.781 -10.125 -1.465 1.00 87.94 68 LYS A N 1
ATOM 510 C CA . LYS A 1 68 ? -6.770 -10.327 -0.430 1.00 87.94 68 LYS A CA 1
ATOM 511 C C . LYS A 1 68 ? -5.405 -9.966 -0.997 1.00 87.94 68 LYS A C 1
ATOM 513 O O . LYS A 1 68 ? -4.878 -10.721 -1.813 1.00 87.94 68 LYS A O 1
ATOM 518 N N . TYR A 1 69 ? -4.867 -8.825 -0.587 1.00 90.94 69 TYR A N 1
ATOM 519 C CA . TYR A 1 69 ? -3.558 -8.339 -1.020 1.00 90.94 69 TYR A CA 1
ATOM 520 C C . TYR A 1 69 ? -2.430 -9.004 -0.224 1.00 90.94 69 TYR A C 1
ATOM 522 O O . TYR A 1 69 ? -2.568 -9.267 0.970 1.00 90.94 69 TYR A O 1
ATOM 530 N N . ASP A 1 70 ? -1.308 -9.270 -0.885 1.00 90.94 70 ASP A N 1
ATOM 531 C CA . ASP A 1 70 ? -0.051 -9.672 -0.245 1.00 90.94 70 ASP A CA 1
ATOM 532 C C . ASP A 1 70 ? 0.609 -8.483 0.462 1.00 90.94 70 ASP A C 1
ATOM 534 O O . ASP A 1 70 ? 1.244 -8.644 1.502 1.00 90.94 70 ASP A O 1
ATOM 538 N N . ALA A 1 71 ? 0.438 -7.281 -0.089 1.00 88.81 71 ALA A N 1
ATOM 539 C CA . ALA A 1 71 ? 0.969 -6.057 0.482 1.00 88.81 71 ALA A CA 1
ATOM 540 C C . ALA A 1 71 ? 0.007 -4.884 0.284 1.00 88.81 71 ALA A C 1
ATOM 542 O O . ALA A 1 71 ? -0.518 -4.684 -0.808 1.00 88.81 71 ALA A O 1
ATOM 543 N N . VAL A 1 72 ? -0.197 -4.071 1.314 1.00 90.06 72 VAL A N 1
ATOM 544 C CA . VAL A 1 72 ? -0.904 -2.793 1.193 1.00 90.06 72 VAL A CA 1
ATOM 545 C C . VAL A 1 72 ? 0.014 -1.683 1.664 1.00 90.06 72 VAL A C 1
ATOM 547 O O . VAL A 1 72 ? 0.561 -1.760 2.760 1.00 90.06 72 VAL A O 1
ATOM 550 N N . HIS A 1 73 ? 0.181 -0.653 0.840 1.00 89.94 73 HIS A N 1
ATOM 551 C CA . HIS A 1 73 ? 0.918 0.546 1.197 1.00 89.94 73 HIS A CA 1
ATOM 552 C C . HIS A 1 73 ? -0.009 1.758 1.146 1.00 89.94 73 HIS A C 1
ATOM 554 O O . HIS A 1 73 ? -0.449 2.175 0.074 1.00 89.94 73 HIS A O 1
ATOM 560 N N . ALA A 1 74 ? -0.346 2.295 2.311 1.00 89.00 74 ALA A N 1
ATOM 561 C CA . ALA A 1 74 ? -1.323 3.354 2.457 1.00 89.00 74 ALA A CA 1
ATOM 562 C C . ALA A 1 74 ? -0.663 4.631 2.968 1.00 89.00 74 ALA A C 1
ATOM 564 O O . ALA A 1 74 ? -0.068 4.634 4.030 1.00 89.00 74 ALA A O 1
ATOM 565 N N . PHE A 1 75 ? -0.783 5.731 2.236 1.00 87.38 75 PHE A N 1
ATOM 566 C CA . PHE A 1 75 ? -0.168 6.999 2.612 1.00 87.38 75 PHE A CA 1
ATOM 567 C C . PHE A 1 75 ? -1.198 7.879 3.314 1.00 87.38 75 PHE A C 1
ATOM 569 O O . PHE A 1 75 ? -2.303 8.084 2.815 1.00 87.38 75 PHE A O 1
ATOM 576 N N . THR A 1 76 ? -0.852 8.432 4.472 1.00 85.25 76 THR A N 1
ATOM 577 C CA . THR A 1 76 ? -1.699 9.414 5.158 1.00 85.25 76 THR A CA 1
ATOM 578 C C . THR A 1 76 ? -0.863 10.484 5.846 1.00 85.25 76 THR A C 1
ATOM 580 O O . THR A 1 76 ? 0.285 10.269 6.227 1.00 85.25 76 THR A O 1
ATOM 583 N N . ARG A 1 77 ? -1.453 11.670 6.007 1.00 83.31 77 ARG A N 1
ATOM 584 C CA . ARG A 1 77 ? -0.915 12.752 6.846 1.00 83.31 77 ARG A CA 1
ATOM 585 C C . ARG A 1 77 ? -1.667 12.884 8.173 1.00 83.31 77 ARG A C 1
ATOM 587 O O . ARG A 1 77 ? -1.291 13.714 8.997 1.00 83.31 77 ARG A O 1
ATOM 594 N N . GLN A 1 78 ? -2.730 12.104 8.376 1.00 83.38 78 GLN A N 1
ATOM 595 C CA . GLN A 1 78 ? -3.650 12.227 9.501 1.00 83.38 78 GLN A CA 1
ATOM 596 C C . GLN A 1 78 ? -3.728 10.916 10.281 1.00 83.38 78 GLN A C 1
ATOM 598 O O . GLN A 1 78 ? -4.135 9.884 9.761 1.00 83.38 78 GLN A O 1
ATOM 603 N N . ARG A 1 79 ? -3.415 10.975 11.578 1.00 82.50 79 ARG A N 1
ATOM 604 C CA . ARG A 1 79 ? -3.522 9.816 12.479 1.00 82.50 79 ARG A CA 1
ATOM 605 C C . ARG A 1 79 ? -4.937 9.227 12.523 1.00 82.50 79 ARG A C 1
ATOM 607 O O . ARG A 1 79 ? -5.068 8.011 12.575 1.00 82.50 79 ARG A O 1
ATOM 614 N N . ALA A 1 80 ? -5.965 10.075 12.474 1.00 83.56 80 ALA A N 1
ATOM 615 C CA . ALA A 1 80 ? -7.361 9.646 12.539 1.00 83.56 80 ALA A CA 1
ATOM 616 C C . ALA A 1 80 ? -7.736 8.679 11.402 1.00 83.56 80 ALA A C 1
ATOM 618 O O . ALA A 1 80 ? -8.474 7.729 11.626 1.00 83.56 80 ALA A O 1
ATOM 619 N N . GLU A 1 81 ? -7.167 8.848 10.201 1.00 82.69 81 GLU A N 1
ATOM 620 C CA . GLU A 1 81 ? -7.427 7.931 9.083 1.00 82.69 81 GLU A CA 1
ATOM 621 C C . GLU A 1 81 ? -6.925 6.515 9.381 1.00 82.69 81 GLU A C 1
ATOM 623 O O . GLU A 1 81 ? -7.581 5.543 9.017 1.00 82.69 81 GLU A O 1
ATOM 628 N N . ILE A 1 82 ? -5.808 6.389 10.101 1.00 84.12 82 ILE A N 1
ATOM 629 C CA . ILE A 1 82 ? -5.285 5.092 10.538 1.00 84.12 82 ILE A CA 1
ATOM 630 C C . ILE A 1 82 ? -6.249 4.470 11.548 1.00 84.12 82 ILE A C 1
ATOM 632 O O . ILE A 1 82 ? -6.687 3.340 11.363 1.00 84.12 82 ILE A O 1
ATOM 636 N N . GLU A 1 83 ? -6.606 5.208 12.597 1.00 85.19 83 GLU A N 1
ATOM 637 C CA . GLU A 1 83 ? -7.466 4.707 13.677 1.00 85.19 83 GLU A CA 1
ATOM 638 C C . GLU A 1 83 ? -8.845 4.269 13.158 1.00 85.19 83 GLU A C 1
ATOM 640 O O . GLU A 1 83 ? -9.346 3.215 13.551 1.00 85.19 83 GLU A O 1
ATOM 645 N N . ASP A 1 84 ? -9.407 5.014 12.206 1.00 84.56 84 ASP A N 1
ATOM 646 C CA . ASP A 1 84 ? -10.741 4.748 11.671 1.00 84.56 84 ASP A CA 1
ATOM 647 C C . ASP A 1 84 ? -10.762 3.673 10.574 1.00 84.56 84 ASP A C 1
ATOM 649 O O . ASP A 1 84 ? -11.785 3.009 10.371 1.00 84.56 84 ASP A O 1
ATOM 653 N N . ARG A 1 85 ? -9.678 3.526 9.798 1.00 84.12 85 ARG A N 1
ATOM 654 C CA . ARG A 1 85 ? -9.700 2.757 8.536 1.00 84.12 85 ARG A CA 1
ATOM 655 C C . ARG A 1 85 ? -8.713 1.597 8.476 1.00 84.12 85 ARG A C 1
ATOM 657 O O . ARG A 1 85 ? -8.887 0.737 7.609 1.00 84.12 85 ARG A O 1
ATOM 664 N N . LEU A 1 86 ? -7.747 1.502 9.393 1.00 84.75 86 LEU A N 1
ATOM 665 C CA . LEU A 1 86 ? -6.765 0.410 9.409 1.00 84.75 86 LEU A CA 1
ATOM 666 C C . LEU A 1 86 ? -7.433 -0.967 9.497 1.00 84.75 86 LEU A C 1
ATOM 668 O O . LEU A 1 86 ? -7.031 -1.876 8.780 1.00 84.75 86 LEU A O 1
ATOM 672 N N . ALA A 1 87 ? -8.518 -1.103 10.264 1.00 86.06 87 ALA A N 1
ATOM 673 C CA . ALA A 1 87 ? -9.272 -2.357 10.345 1.00 86.06 87 ALA A CA 1
ATOM 674 C C . ALA A 1 87 ? -9.792 -2.829 8.969 1.00 86.06 87 ALA A C 1
ATOM 676 O O . ALA A 1 87 ? -9.805 -4.023 8.673 1.00 86.06 87 ALA A O 1
ATOM 677 N N . GLY A 1 88 ? -10.190 -1.897 8.094 1.00 85.56 88 GLY A N 1
ATOM 678 C CA . GLY A 1 88 ? -10.594 -2.211 6.722 1.00 85.56 88 GLY A CA 1
ATOM 679 C C . GLY A 1 88 ? -9.431 -2.729 5.876 1.00 85.56 88 GLY A C 1
ATOM 680 O O . GLY A 1 88 ? -9.601 -3.679 5.112 1.00 85.56 88 GLY A O 1
ATOM 681 N N . ILE A 1 89 ? -8.243 -2.152 6.064 1.00 85.69 89 ILE A N 1
ATOM 682 C CA . ILE A 1 89 ? -7.013 -2.597 5.403 1.00 85.69 89 ILE A CA 1
ATOM 683 C C . ILE A 1 89 ? -6.620 -3.993 5.884 1.00 85.69 89 ILE A C 1
ATOM 685 O O . ILE A 1 89 ? -6.388 -4.873 5.060 1.00 85.69 89 ILE A O 1
ATOM 689 N N . GLU A 1 90 ? -6.609 -4.230 7.195 1.00 86.62 90 GLU A N 1
ATOM 690 C CA . GLU A 1 90 ? -6.289 -5.539 7.779 1.00 86.62 90 GLU A CA 1
ATOM 691 C C . GLU A 1 90 ? -7.221 -6.640 7.256 1.00 86.62 90 GLU A C 1
ATOM 693 O O . GLU A 1 90 ? -6.782 -7.754 6.967 1.00 86.62 90 GLU A O 1
ATOM 698 N N . MET A 1 91 ? -8.504 -6.327 7.046 1.00 87.25 91 MET A N 1
ATOM 699 C CA . MET A 1 91 ? -9.442 -7.254 6.414 1.00 87.25 91 MET A CA 1
ATOM 700 C C . MET A 1 91 ? -9.179 -7.473 4.921 1.00 87.25 91 MET A C 1
ATOM 702 O O . MET A 1 91 ? -9.547 -8.530 4.411 1.00 87.25 91 MET A O 1
ATOM 706 N N . ALA A 1 92 ? -8.582 -6.524 4.207 1.00 87.00 92 ALA A N 1
ATOM 707 C CA . ALA A 1 92 ? -8.256 -6.647 2.786 1.00 87.00 92 ALA A CA 1
ATOM 708 C C . ALA A 1 92 ? -6.876 -7.288 2.539 1.00 87.00 92 ALA A C 1
ATOM 710 O O . ALA A 1 92 ? -6.543 -7.621 1.404 1.00 87.00 92 ALA A O 1
ATOM 711 N N . VAL A 1 93 ? -6.067 -7.508 3.578 1.00 88.81 93 VAL A N 1
ATOM 712 C CA . VAL A 1 93 ? -4.735 -8.126 3.471 1.00 88.81 93 VAL A CA 1
ATOM 713 C C . VAL A 1 93 ? -4.819 -9.630 3.774 1.00 88.81 93 VAL A C 1
ATOM 715 O O . VAL A 1 93 ? -5.711 -10.110 4.484 1.00 88.81 93 VAL A O 1
ATOM 718 N N . LYS A 1 9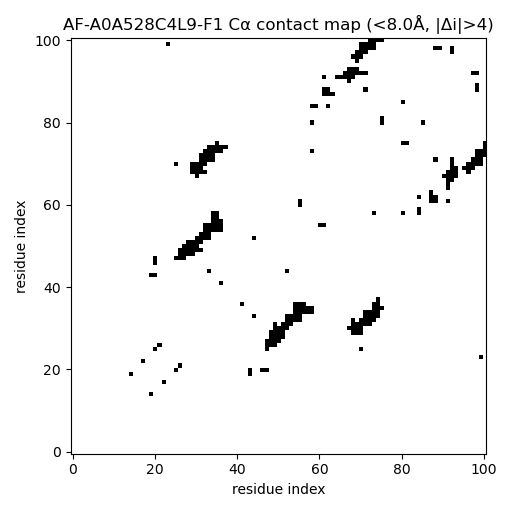4 ? -3.922 -10.422 3.178 1.00 89.75 94 LYS A N 1
ATOM 719 C CA . LYS A 1 94 ? -3.732 -11.838 3.532 1.00 89.75 94 LYS A CA 1
ATOM 720 C C . LYS A 1 94 ? -3.189 -11.967 4.959 1.00 89.75 94 LYS A C 1
ATOM 722 O O . LYS A 1 94 ? -2.588 -11.050 5.500 1.00 89.75 94 LYS A O 1
ATOM 727 N N . ARG A 1 95 ? -3.367 -13.134 5.582 1.00 85.38 95 ARG A N 1
ATOM 728 C CA . ARG A 1 95 ? -2.931 -13.370 6.973 1.00 85.38 95 ARG A CA 1
ATOM 729 C C . ARG A 1 95 ? -1.414 -13.216 7.167 1.00 85.38 95 ARG A C 1
ATOM 731 O O . ARG A 1 95 ? -0.972 -12.866 8.253 1.00 85.38 95 ARG A O 1
ATOM 738 N N . ASP A 1 96 ? -0.648 -13.519 6.131 1.00 84.94 96 ASP A N 1
ATOM 739 C CA . ASP A 1 96 ? 0.808 -13.403 6.028 1.00 84.94 96 ASP A CA 1
ATOM 740 C C . ASP A 1 96 ? 1.249 -12.186 5.197 1.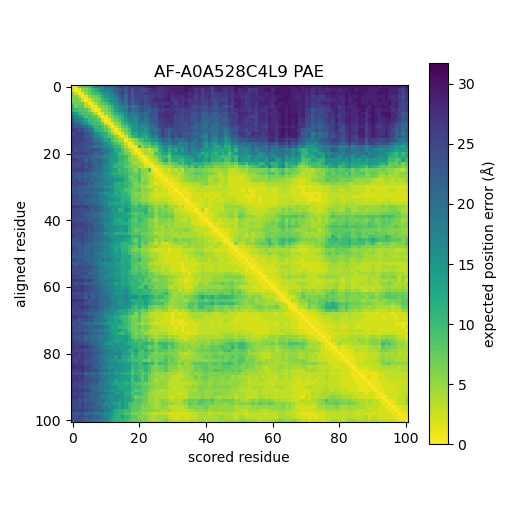00 84.94 96 ASP A C 1
ATOM 742 O O . ASP A 1 96 ? 2.428 -12.050 4.867 1.00 84.94 96 ASP A O 1
ATOM 746 N N . GLY A 1 97 ? 0.301 -11.314 4.848 1.00 85.69 97 GLY A N 1
ATOM 747 C CA . GLY A 1 97 ? 0.571 -10.097 4.107 1.00 85.69 97 GLY A CA 1
ATOM 748 C C . GLY A 1 97 ? 1.120 -8.981 4.990 1.00 85.69 97 GLY A C 1
ATOM 749 O O . GLY A 1 97 ? 1.167 -9.070 6.217 1.00 85.69 97 GLY A O 1
ATOM 750 N N . MET A 1 98 ? 1.545 -7.907 4.336 1.00 88.75 98 MET A N 1
ATOM 751 C CA . MET A 1 98 ? 2.170 -6.753 4.978 1.00 88.75 98 MET A CA 1
ATOM 752 C C . MET A 1 98 ? 1.351 -5.484 4.770 1.00 88.75 98 MET A C 1
ATOM 754 O O . MET A 1 98 ? 0.809 -5.253 3.690 1.00 88.75 98 MET A O 1
ATOM 758 N N . VAL A 1 99 ? 1.291 -4.648 5.803 1.00 87.25 99 VAL A N 1
ATOM 759 C CA . VAL A 1 99 ? 0.677 -3.319 5.745 1.00 87.25 99 VAL A CA 1
ATOM 760 C C . VAL A 1 99 ? 1.741 -2.285 6.077 1.00 87.25 99 VAL A C 1
ATOM 762 O O . VAL A 1 99 ? 2.393 -2.373 7.117 1.00 87.25 99 VAL A O 1
ATOM 765 N N . TRP A 1 100 ? 1.905 -1.313 5.190 1.00 86.88 100 TRP A N 1
ATOM 766 C CA . TRP A 1 100 ? 2.826 -0.194 5.326 1.00 86.88 100 TRP A CA 1
ATOM 767 C C . TRP A 1 100 ? 2.028 1.107 5.329 1.00 86.88 100 TRP A C 1
ATOM 769 O O . TRP A 1 100 ? 1.307 1.368 4.366 1.00 86.88 100 TRP A O 1
ATOM 779 N N . VAL A 1 101 ? 2.172 1.917 6.378 1.00 83.75 101 VAL A N 1
ATOM 780 C CA . VAL A 1 101 ? 1.545 3.243 6.506 1.00 83.75 101 VAL A CA 1
ATOM 781 C C . VAL A 1 101 ? 2.601 4.333 6.590 1.00 83.75 101 VAL A C 1
ATOM 783 O O . VAL A 1 101 ? 3.590 4.095 7.319 1.00 83.75 101 VAL A O 1
#

Solvent-accessible surface area (backbone atoms only — not comparable to full-atom values): 6305 Å² total; per-residue (Å²): 138,83,86,79,82,82,78,84,77,82,90,73,82,96,67,72,105,52,66,63,50,69,74,73,64,67,50,67,62,36,34,34,35,34,22,36,67,53,80,93,52,53,66,65,72,71,59,48,59,48,66,40,71,47,83,32,78,42,74,70,67,47,60,84,50,82,59,65,21,45,32,37,42,38,57,77,95,50,72,64,58,49,77,76,36,43,69,40,50,61,68,21,35,38,96,88,35,48,81,45,113